Protein AF-A0A246PZI6-F1 (afdb_monomer)

Radius of gyration: 13.94 Å; Cα contacts (8 Å, |Δi|>4): 86; chains: 1; bounding box: 30×37×30 Å

Secondary structure (DSSP, 8-state):
--EEEEEE-TTS-TT-PEEESS---TTSSEEEEEESEEEETTEEEE--HHHHHHHHHHHHHHHHHS-SS--

Mean predicted aligned error: 6.76 Å

Solvent-accessible surface area (backbone atoms only — not comparable to full-atom values): 4431 Å² total; per-residue (Å²): 121,56,40,41,21,42,32,41,53,89,94,55,64,99,78,66,60,50,76,46,76,49,75,69,64,97,81,53,89,40,64,46,59,43,68,41,42,43,75,54,98,89,39,80,42,74,56,51,70,68,59,54,52,54,52,51,52,52,52,50,54,49,58,73,73,43,75,77,78,72,131

Foldseek 3Di:
DWKKKWADEPPDDPPPIDIDTDDDDPPYPDMDMDDQWDQDPNDTDGDDPVNVVVVVVVVVVCQVPDDPPDD

pLDDT: mean 81.87, std 8.72, range [59.88, 94.88]

Structure (mmCIF, N/CA/C/O backbone):
data_AF-A0A246PZI6-F1
#
_entry.id   AF-A0A246PZI6-F1
#
loop_
_atom_site.group_PDB
_atom_site.id
_atom_site.type_symbol
_atom_site.label_atom_id
_atom_site.label_alt_id
_atom_site.label_comp_id
_atom_site.label_asym_id
_atom_site.label_entity_id
_atom_site.label_seq_id
_atom_site.pdbx_PDB_ins_code
_atom_site.Cartn_x
_atom_site.Cartn_y
_atom_site.Cartn_z
_atom_site.occupancy
_atom_site.B_iso_or_equiv
_atom_site.auth_seq_id
_a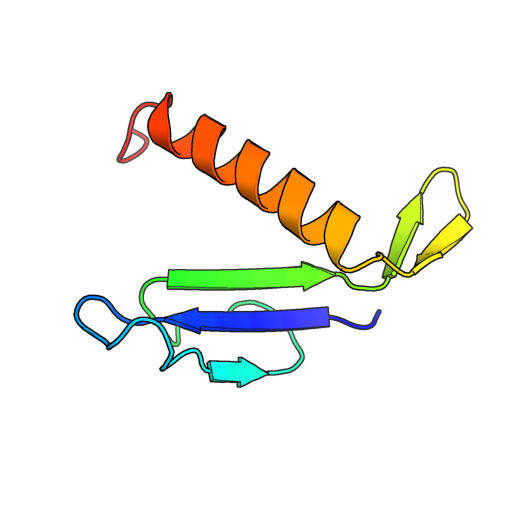tom_site.auth_comp_id
_atom_site.auth_asym_id
_atom_site.auth_atom_id
_atom_site.pdbx_PDB_model_num
ATOM 1 N N . MET A 1 1 ? 1.518 9.792 -14.688 1.00 62.88 1 MET A N 1
ATOM 2 C CA . MET A 1 1 ? 2.244 9.317 -13.491 1.00 62.88 1 MET A CA 1
ATOM 3 C C . MET A 1 1 ? 2.090 7.810 -13.439 1.00 62.88 1 MET A C 1
ATOM 5 O O . MET A 1 1 ? 1.006 7.331 -13.747 1.00 62.88 1 MET A O 1
ATOM 9 N N . ALA A 1 2 ? 3.164 7.059 -13.196 1.00 79.12 2 ALA A N 1
ATOM 10 C CA . ALA A 1 2 ? 3.076 5.601 -13.162 1.00 79.12 2 ALA A CA 1
ATOM 11 C C . ALA A 1 2 ? 2.391 5.185 -11.856 1.00 79.12 2 ALA A C 1
ATOM 13 O O . ALA A 1 2 ? 2.971 5.359 -10.792 1.00 79.12 2 ALA A O 1
ATOM 14 N N . THR A 1 3 ? 1.163 4.679 -11.923 1.00 85.00 3 THR A N 1
ATOM 15 C CA . THR A 1 3 ? 0.440 4.143 -10.764 1.00 85.00 3 THR A CA 1
ATOM 16 C C . THR A 1 3 ? 0.443 2.626 -10.790 1.00 85.00 3 THR A C 1
ATOM 18 O O . THR A 1 3 ? 0.517 2.004 -11.854 1.00 85.00 3 THR A O 1
ATOM 21 N N . ARG A 1 4 ? 0.334 2.020 -9.610 1.00 86.06 4 ARG A N 1
ATOM 22 C CA . ARG A 1 4 ? 0.064 0.595 -9.465 1.00 86.06 4 ARG A CA 1
ATOM 23 C C . ARG A 1 4 ? -1.066 0.378 -8.479 1.00 86.06 4 ARG A C 1
ATOM 25 O O . ARG A 1 4 ? -1.003 0.843 -7.345 1.00 86.06 4 ARG A O 1
ATOM 32 N N . ARG A 1 5 ? -2.085 -0.337 -8.928 1.00 86.50 5 ARG A N 1
ATOM 33 C CA . ARG A 1 5 ? -3.238 -0.738 -8.140 1.00 86.50 5 ARG A CA 1
ATOM 34 C C . ARG A 1 5 ? -3.084 -2.186 -7.708 1.00 86.50 5 ARG A C 1
ATOM 36 O O . ARG A 1 5 ? -2.751 -3.032 -8.530 1.00 86.50 5 ARG A O 1
ATOM 43 N N . TYR A 1 6 ? -3.394 -2.445 -6.448 1.00 85.56 6 TYR A N 1
ATOM 44 C CA . TYR A 1 6 ? -3.504 -3.758 -5.834 1.00 85.56 6 TYR A CA 1
ATOM 45 C C . TYR A 1 6 ? -4.934 -3.928 -5.330 1.00 85.56 6 TYR A C 1
ATOM 47 O O . TYR A 1 6 ? -5.490 -3.009 -4.731 1.00 85.56 6 TYR A O 1
ATOM 55 N N . SER A 1 7 ? -5.529 -5.094 -5.548 1.00 84.44 7 SER A N 1
ATOM 56 C CA . SER A 1 7 ? -6.835 -5.435 -4.977 1.00 84.44 7 SER A CA 1
ATOM 57 C C . SER A 1 7 ? -6.803 -6.830 -4.371 1.00 84.44 7 SER A C 1
ATOM 59 O O . SER A 1 7 ? -6.132 -7.726 -4.891 1.00 84.44 7 SER A O 1
ATOM 61 N N . ILE A 1 8 ? -7.502 -6.998 -3.250 1.00 83.56 8 ILE A N 1
ATOM 62 C CA . ILE A 1 8 ? -7.628 -8.272 -2.542 1.00 83.56 8 ILE A CA 1
ATOM 63 C C . ILE A 1 8 ? -9.046 -8.422 -1.983 1.00 83.56 8 ILE A C 1
ATOM 65 O O . ILE A 1 8 ? -9.697 -7.455 -1.594 1.0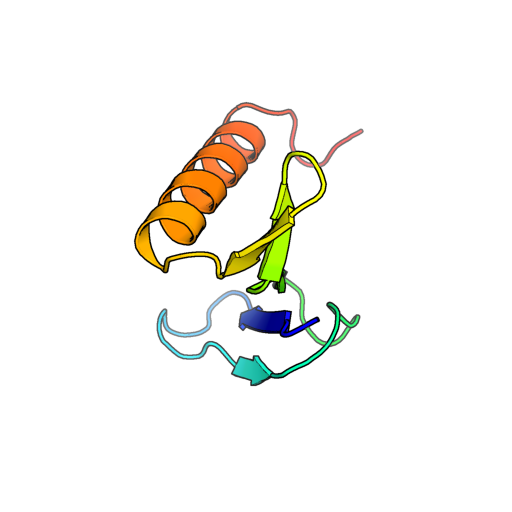0 83.56 8 ILE A O 1
ATOM 69 N N . THR A 1 9 ? -9.540 -9.657 -1.966 1.00 80.62 9 THR A N 1
ATOM 70 C CA . THR A 1 9 ? -10.855 -10.012 -1.410 1.00 80.62 9 THR A CA 1
ATOM 71 C C . THR A 1 9 ? -10.662 -10.743 -0.074 1.00 80.62 9 THR A C 1
ATOM 73 O O . THR A 1 9 ? -9.731 -11.54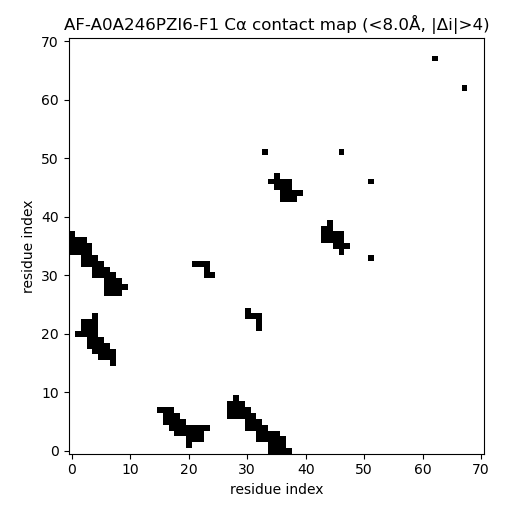6 0.021 1.00 80.62 9 THR A O 1
ATOM 76 N N . PRO A 1 10 ? -11.491 -10.507 0.966 1.00 75.12 10 PRO A N 1
ATOM 77 C CA . PRO A 1 10 ? -11.469 -11.289 2.196 1.00 75.12 10 PRO A CA 1
ATOM 78 C C . PRO A 1 10 ? -11.525 -12.787 1.904 1.00 75.12 10 PRO A C 1
ATOM 80 O O . PRO A 1 10 ? -12.207 -13.216 0.975 1.00 75.12 10 PRO A O 1
ATOM 83 N N . ASN A 1 11 ? -10.822 -13.577 2.714 1.00 77.19 11 ASN A N 1
ATOM 84 C CA . ASN A 1 11 ? -10.731 -15.037 2.593 1.00 77.19 11 ASN A CA 1
ATOM 85 C C . ASN A 1 11 ? -10.019 -15.558 1.331 1.00 77.19 11 ASN A C 1
ATOM 87 O O . ASN A 1 11 ? -9.936 -16.774 1.155 1.00 77.19 11 ASN A O 1
ATOM 91 N N . ASN A 1 12 ? -9.452 -14.688 0.483 1.00 71.69 12 ASN A N 1
ATOM 92 C CA . ASN A 1 12 ? -8.508 -15.141 -0.535 1.00 71.69 12 ASN A CA 1
ATOM 93 C C . ASN A 1 12 ? -7.149 -15.490 0.092 1.00 71.69 12 ASN A C 1
ATOM 95 O O . ASN A 1 12 ? -6.729 -14.852 1.062 1.00 71.69 12 ASN A O 1
ATOM 99 N N . PRO A 1 13 ? -6.415 -16.454 -0.493 1.00 73.38 13 PRO A N 1
ATOM 100 C CA . PRO A 1 13 ? -5.036 -16.719 -0.111 1.00 73.38 13 PRO A CA 1
ATOM 101 C C . PRO A 1 13 ? -4.172 -15.448 -0.227 1.00 73.38 13 PRO A C 1
ATOM 103 O O . PRO A 1 13 ? -4.390 -14.654 -1.147 1.00 73.38 13 PRO A O 1
ATOM 106 N N . PRO A 1 14 ? -3.142 -15.277 0.625 1.00 59.88 14 PRO A N 1
ATOM 107 C CA . PRO A 1 14 ? -2.324 -14.057 0.735 1.00 59.88 14 PRO A CA 1
ATOM 108 C C . PRO A 1 14 ? -1.528 -13.658 -0.526 1.00 59.88 14 PRO A C 1
ATOM 110 O O . PRO A 1 14 ? -0.841 -12.641 -0.517 1.00 59.88 14 PRO A O 1
ATOM 113 N N . TYR A 1 15 ? -1.637 -14.419 -1.617 1.00 62.38 15 TYR A N 1
ATOM 114 C CA . TYR A 1 15 ? -0.952 -14.175 -2.890 1.00 62.38 15 TYR A CA 1
ATOM 115 C C . TYR A 1 15 ? -1.901 -13.980 -4.075 1.00 62.38 15 TYR A C 1
ATOM 117 O O . TYR A 1 15 ? -1.442 -13.840 -5.204 1.00 62.38 15 TYR A O 1
ATOM 125 N N . ASN A 1 16 ? -3.214 -13.939 -3.839 1.00 70.50 16 ASN A N 1
ATOM 126 C CA . ASN A 1 16 ? -4.194 -13.677 -4.890 1.00 70.50 16 ASN A CA 1
ATOM 127 C C . ASN A 1 16 ? -4.496 -12.170 -4.984 1.00 70.50 16 ASN A C 1
ATOM 129 O O . ASN A 1 16 ? -5.637 -11.732 -4.827 1.00 70.50 16 ASN A O 1
ATOM 133 N N . VAL A 1 17 ? -3.432 -11.377 -5.151 1.00 75.81 17 VAL A N 1
ATOM 134 C CA . VAL A 1 17 ? -3.500 -9.923 -5.338 1.00 75.81 17 VAL A CA 1
ATOM 135 C C . VAL A 1 17 ? -3.555 -9.639 -6.831 1.00 75.81 17 VAL A C 1
ATOM 137 O O . VAL A 1 17 ? -2.666 -10.049 -7.574 1.00 75.81 17 VAL A O 1
ATOM 140 N N . VAL A 1 18 ? -4.583 -8.920 -7.275 1.00 79.25 18 VAL A N 1
ATOM 141 C CA . VAL A 1 18 ? -4.677 -8.494 -8.676 1.00 79.25 18 VAL A CA 1
ATOM 142 C C . VAL A 1 18 ? -3.978 -7.148 -8.829 1.00 79.25 18 VAL A C 1
ATOM 144 O O . VAL A 1 18 ? -4.354 -6.176 -8.166 1.00 79.25 18 VAL A O 1
ATOM 147 N N . GLU A 1 19 ? -2.975 -7.100 -9.710 1.00 79.50 19 GLU A N 1
ATOM 148 C CA . GLU A 1 19 ? -2.251 -5.883 -10.083 1.00 79.50 19 GLU A CA 1
ATOM 149 C C . GLU A 1 19 ? -2.832 -5.253 -11.356 1.00 79.50 19 GLU A C 1
ATOM 151 O O . GLU A 1 19 ? -3.115 -5.941 -12.336 1.00 79.50 19 GLU A O 1
ATOM 156 N N . ALA A 1 20 ? -2.976 -3.930 -11.364 1.00 79.25 20 ALA A N 1
ATOM 157 C CA . ALA A 1 20 ? -3.357 -3.163 -12.548 1.00 79.25 20 ALA A CA 1
ATOM 158 C C . ALA A 1 20 ? -2.713 -1.768 -12.534 1.00 79.25 20 ALA A C 1
ATOM 160 O O . ALA A 1 20 ? -2.170 -1.329 -11.521 1.00 79.25 20 ALA A O 1
ATOM 161 N N . VAL A 1 21 ? -2.783 -1.049 -13.655 1.00 83.12 21 VAL A N 1
ATOM 162 C CA . VAL A 1 21 ? -2.445 0.383 -13.728 1.00 83.12 21 VAL A CA 1
ATOM 163 C C . VAL A 1 21 ? -3.737 1.191 -13.617 1.00 83.12 21 VAL A C 1
ATOM 165 O O . VAL A 1 21 ? -4.754 0.794 -14.183 1.00 83.12 21 VAL A O 1
ATOM 168 N N . GLY A 1 22 ? -3.704 2.323 -12.912 1.00 75.50 22 GLY A N 1
ATOM 169 C CA . GLY A 1 22 ? -4.868 3.195 -12.722 1.00 75.50 22 GLY A CA 1
ATOM 170 C C . GLY A 1 22 ? -5.245 3.396 -11.255 1.00 75.50 22 GLY A C 1
ATOM 171 O O . GLY A 1 22 ? -4.508 2.996 -10.358 1.00 75.50 22 GLY A O 1
ATOM 172 N N . SER A 1 23 ? -6.376 4.062 -11.020 1.00 71.50 23 SER A N 1
ATOM 173 C CA . SER A 1 23 ? -6.920 4.334 -9.685 1.00 71.50 23 SER A CA 1
ATOM 174 C C . SER A 1 23 ? -7.732 3.160 -9.138 1.00 71.50 23 SER A C 1
ATOM 176 O O . SER A 1 23 ? -8.219 2.314 -9.899 1.00 71.50 23 SER A O 1
ATOM 178 N N . ALA A 1 24 ? -7.921 3.140 -7.817 1.00 70.44 24 ALA A N 1
ATOM 179 C CA . ALA A 1 24 ? -8.864 2.247 -7.157 1.00 70.44 24 ALA A CA 1
ATOM 180 C C . ALA A 1 24 ? -10.251 2.418 -7.798 1.00 70.44 24 ALA A C 1
ATOM 182 O O . ALA A 1 24 ? -10.718 3.540 -8.009 1.00 70.44 24 ALA A O 1
ATOM 183 N N . THR A 1 25 ? -10.864 1.305 -8.174 1.00 69.12 25 THR A N 1
ATOM 184 C CA . THR A 1 25 ? -12.233 1.230 -8.686 1.00 69.12 25 THR A CA 1
ATOM 185 C C . THR A 1 25 ? -13.103 0.534 -7.641 1.00 69.12 25 THR A C 1
ATOM 187 O O . THR A 1 25 ? -12.603 -0.054 -6.699 1.00 69.12 25 THR A O 1
ATOM 190 N N . VAL A 1 26 ? -14.429 0.575 -7.740 1.00 66.25 26 VAL A N 1
ATOM 191 C CA . VAL A 1 26 ? -15.281 -0.194 -6.804 1.00 66.25 26 VAL A CA 1
ATOM 192 C C . VAL A 1 26 ? -15.371 -1.649 -7.286 1.00 66.25 26 VAL A C 1
ATOM 194 O O . VAL A 1 26 ? -16.451 -2.168 -7.543 1.00 66.25 26 VAL A O 1
ATOM 197 N N . THR A 1 27 ? -14.223 -2.280 -7.543 1.00 66.19 27 THR A N 1
ATOM 198 C CA . THR A 1 27 ? -14.148 -3.627 -8.133 1.00 66.19 27 THR A CA 1
ATOM 199 C C . THR A 1 27 ? -13.867 -4.709 -7.100 1.00 66.19 27 THR A C 1
ATOM 201 O O . THR A 1 27 ? -14.174 -5.873 -7.344 1.00 66.19 27 THR A O 1
ATOM 204 N N . GLY A 1 28 ? -13.347 -4.334 -5.932 1.00 67.19 28 GLY A N 1
ATOM 205 C CA . GLY A 1 28 ? -13.111 -5.220 -4.804 1.00 67.19 28 GLY A CA 1
ATOM 206 C C . GLY A 1 28 ? -13.334 -4.534 -3.451 1.00 67.19 28 GLY A C 1
ATOM 207 O O . GLY A 1 28 ? -13.411 -3.309 -3.368 1.00 67.19 28 GLY A O 1
ATOM 208 N N . PRO A 1 29 ? -13.442 -5.324 -2.371 1.00 75.25 29 PRO A N 1
ATOM 209 C CA . PRO A 1 29 ? -13.682 -4.821 -1.015 1.00 75.25 29 PRO A CA 1
ATOM 210 C C . PRO A 1 29 ? -12.461 -4.139 -0.376 1.00 75.25 29 PRO A C 1
ATOM 212 O O . PRO A 1 29 ? -12.636 -3.317 0.518 1.00 75.25 29 PRO A O 1
ATOM 215 N N . VAL A 1 30 ? -11.236 -4.464 -0.810 1.00 82.38 30 VAL A N 1
ATOM 216 C CA . VAL A 1 30 ? -10.008 -3.770 -0.394 1.00 82.38 30 VAL A CA 1
ATOM 217 C C . VAL A 1 30 ? -9.167 -3.475 -1.628 1.00 82.38 30 VAL A C 1
ATOM 219 O O . VAL A 1 30 ? -8.712 -4.390 -2.320 1.00 82.38 30 VAL A O 1
ATOM 222 N N . GLU A 1 31 ? -8.930 -2.191 -1.879 1.00 85.12 31 GLU A N 1
ATOM 223 C CA . GLU A 1 31 ? -8.111 -1.716 -2.989 1.00 85.12 31 GLU A CA 1
ATOM 224 C C . GLU A 1 31 ? -7.096 -0.673 -2.525 1.00 85.12 31 GLU A C 1
ATOM 226 O O . GLU A 1 31 ? -7.396 0.196 -1.709 1.00 85.12 31 GLU A O 1
ATOM 231 N N . LEU A 1 32 ? -5.887 -0.750 -3.076 1.00 86.38 32 LEU A N 1
ATOM 232 C CA . LEU A 1 32 ? -4.778 0.149 -2.788 1.00 86.38 32 LEU A CA 1
ATOM 233 C C . LEU A 1 32 ? -4.190 0.639 -4.105 1.00 86.38 32 LEU A C 1
ATOM 235 O O . LEU A 1 32 ? -3.766 -0.163 -4.930 1.00 86.38 32 LEU A O 1
ATOM 239 N N . THR A 1 33 ? -4.107 1.951 -4.291 1.00 89.62 33 THR A N 1
ATOM 240 C CA . THR A 1 33 ? -3.341 2.549 -5.391 1.00 89.62 33 THR A CA 1
ATOM 241 C C . THR A 1 33 ? -2.085 3.197 -4.837 1.00 89.62 33 THR A C 1
ATOM 243 O O . THR A 1 33 ? -2.149 3.931 -3.856 1.00 89.62 33 THR A O 1
ATOM 246 N N . VAL A 1 34 ? -0.948 2.923 -5.470 1.00 88.56 34 VAL A N 1
ATOM 247 C CA . VAL A 1 34 ? 0.349 3.521 -5.156 1.00 88.56 34 VAL A CA 1
ATOM 248 C C . VAL A 1 34 ? 0.835 4.307 -6.366 1.00 88.56 34 VAL A C 1
ATOM 250 O O . VAL A 1 34 ? 1.012 3.745 -7.449 1.00 88.56 34 VAL A O 1
ATOM 253 N N . ASP A 1 35 ? 1.107 5.592 -6.173 1.00 88.94 35 ASP A N 1
ATOM 254 C CA . ASP A 1 35 ? 1.856 6.399 -7.132 1.00 88.94 35 ASP A CA 1
ATOM 255 C C . ASP A 1 35 ? 3.345 6.028 -7.076 1.00 88.94 35 ASP A C 1
ATOM 257 O O . ASP A 1 35 ? 4.025 6.219 -6.070 1.00 88.94 35 ASP A O 1
ATOM 261 N N . LEU A 1 36 ? 3.871 5.486 -8.175 1.00 87.12 36 LEU A N 1
ATOM 262 C CA . LEU A 1 36 ? 5.284 5.109 -8.312 1.00 87.12 36 LEU A CA 1
ATOM 263 C C . LEU A 1 36 ? 6.170 6.287 -8.734 1.00 87.12 36 LEU A C 1
ATOM 265 O O . LEU A 1 36 ? 7.392 6.160 -8.774 1.00 87.12 36 LEU A O 1
ATOM 269 N N . ALA A 1 37 ? 5.565 7.428 -9.055 1.00 85.69 37 ALA A N 1
ATOM 270 C CA . ALA A 1 37 ? 6.250 8.679 -9.330 1.00 85.69 37 ALA A CA 1
ATOM 271 C C . ALA A 1 37 ? 5.492 9.806 -8.627 1.00 85.69 37 ALA A C 1
ATOM 273 O O . ALA A 1 37 ? 4.342 10.070 -8.970 1.00 85.69 37 ALA A O 1
ATOM 274 N N . ALA A 1 38 ? 6.137 10.450 -7.657 1.00 81.69 38 ALA A N 1
ATOM 275 C CA . ALA A 1 38 ? 5.541 11.515 -6.858 1.00 81.69 38 ALA A CA 1
ATOM 276 C C . ALA A 1 38 ? 6.325 12.819 -7.031 1.00 81.69 38 ALA A C 1
ATOM 278 O O . ALA A 1 38 ? 7.549 12.797 -7.166 1.00 81.69 38 ALA A O 1
ATOM 279 N N . VAL A 1 39 ? 5.628 13.958 -7.007 1.00 81.31 39 VAL A N 1
ATOM 280 C CA . VAL A 1 39 ? 6.275 15.275 -6.982 1.00 81.31 39 VAL A CA 1
ATOM 281 C C . VAL A 1 39 ? 6.618 15.615 -5.536 1.00 81.31 39 VAL A C 1
ATOM 283 O O . VAL A 1 39 ? 5.738 15.923 -4.736 1.00 81.31 39 VAL A O 1
ATOM 286 N N . LEU A 1 40 ? 7.902 15.558 -5.199 1.00 79.94 40 LEU A N 1
ATOM 287 C CA . LEU A 1 40 ? 8.436 15.903 -3.887 1.00 79.94 40 LEU A CA 1
ATOM 288 C C . LEU A 1 40 ? 9.349 17.120 -4.035 1.00 79.94 40 LEU A C 1
ATOM 290 O O . LEU A 1 40 ? 10.275 17.110 -4.844 1.00 79.94 40 LEU A O 1
ATOM 294 N N . GLN A 1 41 ? 9.074 18.180 -3.268 1.00 83.12 41 GLN A N 1
ATOM 295 C CA . GLN A 1 41 ? 9.846 19.435 -3.300 1.00 83.12 41 GLN A CA 1
ATOM 296 C C . GLN A 1 41 ? 10.013 20.017 -4.722 1.00 83.12 41 GLN A C 1
ATOM 298 O O . GLN A 1 41 ? 11.062 20.547 -5.074 1.00 83.12 41 GLN A O 1
ATOM 303 N N . GLY A 1 42 ? 8.980 19.886 -5.562 1.00 85.50 42 GLY A N 1
ATOM 304 C CA . GLY A 1 42 ? 8.980 20.384 -6.943 1.00 85.50 42 GLY A CA 1
ATOM 305 C C . GLY A 1 42 ? 9.623 19.456 -7.980 1.00 85.50 42 GLY A C 1
ATOM 306 O O . GLY A 1 42 ? 9.511 19.731 -9.170 1.00 85.50 42 GLY A O 1
ATOM 307 N N . ASN A 1 43 ? 10.225 18.335 -7.571 1.00 83.19 43 ASN A N 1
ATOM 308 C CA . ASN A 1 43 ? 10.828 17.357 -8.477 1.00 83.19 43 ASN A CA 1
ATOM 309 C C . ASN A 1 43 ? 10.017 16.064 -8.525 1.00 83.19 43 ASN A C 1
ATOM 311 O O . ASN A 1 43 ? 9.543 15.579 -7.500 1.00 83.19 43 ASN A O 1
ATOM 315 N N . THR A 1 44 ? 9.893 15.466 -9.711 1.00 84.44 44 THR A N 1
ATOM 316 C CA . THR A 1 44 ? 9.306 14.124 -9.834 1.00 84.44 44 THR A CA 1
ATOM 317 C C . THR A 1 44 ? 10.345 13.086 -9.430 1.00 84.44 44 THR A C 1
ATOM 319 O O . THR A 1 44 ? 11.393 12.976 -10.063 1.00 84.44 44 THR A O 1
ATOM 322 N N . VAL A 1 45 ? 10.048 12.316 -8.388 1.00 85.44 45 VAL A N 1
ATOM 323 C CA . VAL A 1 45 ? 10.923 11.275 -7.851 1.00 85.44 45 VAL A CA 1
ATOM 324 C C . VAL A 1 45 ? 10.246 9.920 -8.023 1.00 85.44 45 VAL A C 1
ATOM 326 O O . VAL A 1 45 ? 9.079 9.744 -7.669 1.00 85.44 45 VAL A O 1
ATOM 329 N N . ALA A 1 46 ? 10.986 8.953 -8.568 1.00 86.50 46 ALA A N 1
ATOM 330 C CA . ALA A 1 46 ? 10.546 7.566 -8.611 1.00 86.50 46 ALA A CA 1
ATOM 331 C C . ALA A 1 46 ? 10.556 6.974 -7.196 1.00 86.50 46 ALA A C 1
ATOM 333 O O . ALA A 1 46 ? 11.547 7.077 -6.470 1.00 86.50 46 ALA A O 1
ATOM 334 N N . MET A 1 47 ? 9.455 6.346 -6.797 1.00 87.88 47 MET A N 1
ATOM 335 C CA . MET A 1 47 ? 9.314 5.769 -5.465 1.00 87.88 47 MET A CA 1
ATOM 336 C C . MET A 1 47 ? 9.970 4.393 -5.413 1.00 87.88 47 MET A C 1
ATOM 338 O O . MET A 1 47 ? 9.515 3.435 -6.040 1.00 87.88 47 MET A O 1
ATOM 342 N N . ALA A 1 48 ? 11.054 4.285 -4.643 1.00 89.50 48 ALA A N 1
ATOM 343 C CA . ALA A 1 48 ? 11.696 3.005 -4.382 1.00 89.50 48 ALA A CA 1
ATOM 344 C C . ALA A 1 48 ? 10.750 2.079 -3.601 1.00 89.50 48 ALA A C 1
ATOM 346 O O . ALA A 1 48 ? 10.055 2.513 -2.680 1.00 89.50 48 ALA A O 1
ATOM 347 N N . ARG A 1 49 ? 10.774 0.778 -3.918 1.00 89.06 49 ARG A N 1
ATOM 348 C CA . ARG A 1 49 ? 9.908 -0.233 -3.282 1.00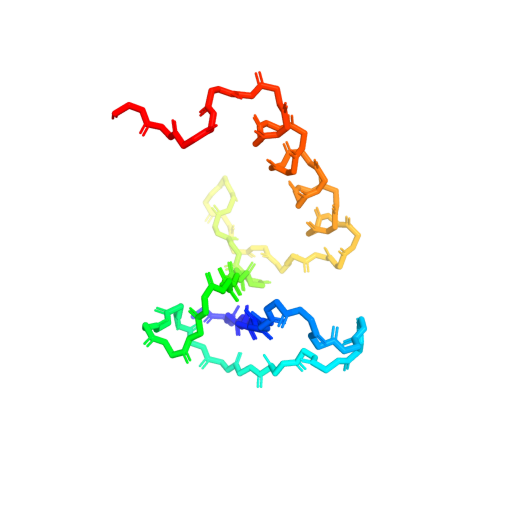 89.06 49 ARG A CA 1
ATOM 349 C C . ARG A 1 49 ? 9.966 -0.186 -1.752 1.00 89.06 49 ARG A C 1
ATOM 351 O O . ARG A 1 49 ? 8.930 -0.285 -1.108 1.00 89.06 49 ARG A O 1
ATOM 358 N N . LEU A 1 50 ? 11.159 -0.021 -1.179 1.00 90.31 50 LEU A N 1
ATOM 359 C CA . LEU A 1 50 ? 11.351 0.031 0.273 1.00 90.31 50 LEU A CA 1
ATOM 360 C C . LEU A 1 50 ? 10.636 1.231 0.915 1.00 90.31 50 LEU A C 1
ATOM 362 O O . LEU A 1 50 ? 9.992 1.065 1.944 1.00 90.31 50 LEU A O 1
ATOM 366 N N . VAL A 1 51 ? 10.670 2.399 0.266 1.00 90.19 51 VA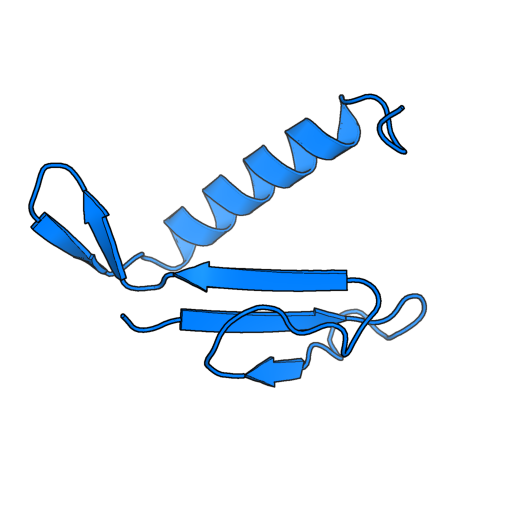L A N 1
ATOM 367 C CA . VAL A 1 51 ? 9.968 3.606 0.734 1.00 90.19 51 VAL A CA 1
ATOM 368 C C . VAL A 1 51 ? 8.459 3.383 0.718 1.00 90.19 51 VAL A C 1
ATOM 370 O O . VAL A 1 51 ? 7.787 3.687 1.698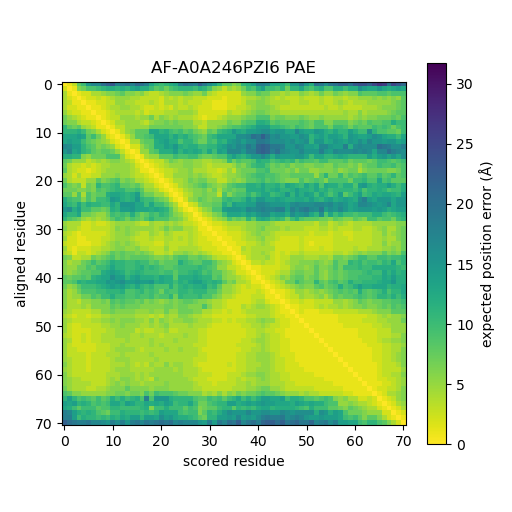 1.00 90.19 51 VAL A O 1
ATOM 373 N N . VAL A 1 52 ? 7.929 2.799 -0.363 1.00 91.19 52 VAL A N 1
ATOM 374 C CA . VAL A 1 52 ? 6.499 2.464 -0.466 1.00 91.19 52 VAL A CA 1
ATOM 375 C C . VAL A 1 52 ? 6.077 1.544 0.680 1.00 91.19 52 VAL A C 1
ATOM 377 O O . VAL A 1 52 ? 5.094 1.830 1.355 1.00 91.19 52 VAL A O 1
ATOM 380 N N . LEU A 1 5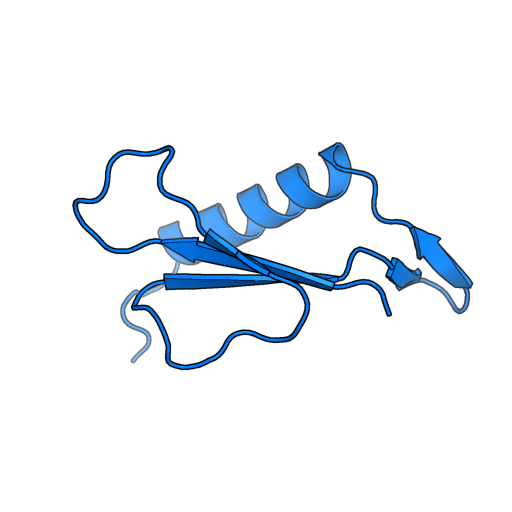3 ? 6.831 0.470 0.932 1.00 93.25 53 LEU A N 1
ATOM 381 C CA . LEU A 1 53 ? 6.525 -0.475 2.011 1.00 93.25 53 LEU A CA 1
ATOM 382 C C . LEU A 1 53 ? 6.548 0.193 3.392 1.00 93.25 53 LEU A C 1
ATOM 384 O O . LEU A 1 53 ? 5.662 -0.067 4.203 1.00 93.25 53 LEU A O 1
ATOM 388 N N . GLU A 1 54 ? 7.508 1.084 3.644 1.00 93.69 54 GLU A N 1
ATOM 389 C CA . GLU A 1 54 ? 7.575 1.847 4.894 1.00 93.69 54 GLU A CA 1
ATOM 390 C C . GLU A 1 54 ? 6.339 2.744 5.085 1.00 93.69 54 GLU A C 1
ATOM 392 O O . GLU A 1 54 ? 5.762 2.783 6.171 1.00 93.69 54 GLU A O 1
ATOM 397 N N . GLN A 1 55 ? 5.888 3.443 4.036 1.00 92.88 55 GLN A N 1
ATOM 398 C CA . GLN A 1 55 ? 4.690 4.286 4.134 1.00 92.88 55 GLN A CA 1
ATOM 399 C C . GLN A 1 55 ? 3.415 3.453 4.325 1.00 92.88 55 GLN A C 1
ATOM 401 O O . GLN A 1 55 ? 2.553 3.833 5.116 1.00 92.88 55 GLN A O 1
ATOM 406 N N . LEU A 1 56 ? 3.301 2.299 3.657 1.00 93.38 56 LEU A N 1
ATOM 407 C CA . LEU A 1 56 ? 2.163 1.392 3.840 1.00 93.38 56 LEU A CA 1
ATOM 408 C C . LEU A 1 56 ? 2.087 0.849 5.271 1.00 93.38 56 LEU A C 1
ATOM 410 O O . LEU A 1 56 ? 0.992 0.741 5.821 1.00 93.38 56 LEU A O 1
ATOM 414 N N . GLN A 1 57 ? 3.232 0.568 5.898 1.00 94.88 57 GLN A N 1
ATOM 415 C CA . GLN A 1 57 ? 3.282 0.169 7.304 1.00 94.88 57 GLN A CA 1
ATOM 416 C C . GLN A 1 57 ? 2.759 1.284 8.229 1.00 94.88 57 GLN A C 1
ATOM 418 O O . GLN A 1 57 ? 1.955 1.006 9.115 1.00 94.88 57 GLN A O 1
ATOM 423 N N . LYS A 1 58 ? 3.118 2.551 7.981 1.00 93.00 58 LYS A N 1
ATOM 424 C CA . LYS A 1 58 ? 2.590 3.699 8.749 1.00 93.00 58 LYS A CA 1
ATOM 425 C C . LYS A 1 58 ? 1.078 3.875 8.579 1.00 93.00 58 LYS A C 1
ATOM 427 O O . LYS A 1 58 ? 0.381 4.158 9.550 1.00 93.00 58 LYS A O 1
ATOM 432 N N . ILE A 1 59 ? 0.559 3.682 7.363 1.00 91.06 59 ILE A N 1
ATOM 433 C CA . ILE A 1 59 ? -0.889 3.716 7.092 1.00 91.06 59 ILE A CA 1
ATOM 434 C C . ILE A 1 59 ? -1.602 2.599 7.857 1.00 91.06 59 ILE A C 1
ATOM 436 O O . ILE A 1 59 ? -2.621 2.848 8.498 1.00 91.06 59 ILE A O 1
ATOM 440 N N . LYS A 1 60 ? -1.053 1.380 7.829 1.00 91.94 60 LYS A N 1
ATOM 441 C CA . LYS A 1 60 ? -1.585 0.247 8.590 1.00 91.94 60 LYS A CA 1
ATOM 442 C C . LYS A 1 60 ? -1.652 0.566 10.087 1.00 91.94 60 LYS A C 1
ATOM 444 O O . LYS A 1 60 ? -2.712 0.409 10.682 1.00 91.94 60 LYS A O 1
ATOM 449 N N . GLU A 1 61 ? -0.566 1.068 10.672 1.00 92.88 61 GLU A N 1
ATOM 450 C CA . GLU A 1 61 ? -0.522 1.446 12.093 1.00 92.88 61 GLU A CA 1
ATOM 451 C C . GLU A 1 61 ? -1.556 2.521 12.450 1.00 92.88 61 GLU A C 1
ATOM 453 O O . GLU A 1 61 ? -2.148 2.479 13.528 1.00 92.88 61 GLU A O 1
ATOM 458 N N . TYR A 1 62 ? -1.794 3.480 11.552 1.00 90.25 62 TYR A N 1
ATOM 459 C CA . TYR A 1 62 ? -2.831 4.492 11.734 1.00 90.25 62 TYR A CA 1
ATOM 460 C C . TYR A 1 62 ? -4.237 3.876 11.764 1.00 90.25 62 TYR A C 1
ATOM 462 O O . TYR A 1 62 ? -5.019 4.203 12.654 1.00 90.25 62 TYR A O 1
ATOM 470 N N . ILE A 1 63 ? -4.544 2.957 10.840 1.00 88.94 63 ILE A N 1
ATOM 471 C CA . ILE A 1 63 ? -5.828 2.235 10.803 1.00 88.94 63 ILE A CA 1
ATOM 472 C C . ILE A 1 63 ? -6.017 1.399 12.075 1.00 88.94 63 ILE A C 1
ATOM 474 O O . ILE A 1 63 ? -7.092 1.424 12.662 1.00 88.94 63 ILE A O 1
ATOM 478 N N . GLU A 1 64 ? -4.975 0.693 12.525 1.00 89.44 64 GLU A N 1
AT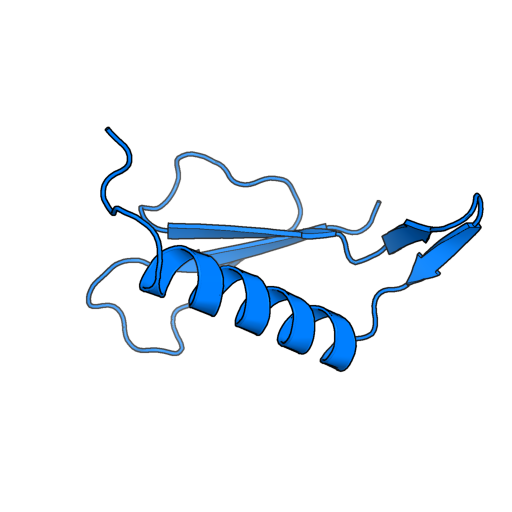OM 479 C CA . GLU A 1 64 ? -5.021 -0.163 13.721 1.00 89.44 64 GLU A CA 1
ATOM 480 C C . GLU A 1 64 ? -5.242 0.622 15.022 1.00 89.44 64 GLU A C 1
ATOM 482 O O . GLU A 1 64 ? -5.851 0.107 15.957 1.00 89.44 64 GLU A O 1
ATOM 487 N N . ARG A 1 65 ? -4.731 1.857 15.104 1.00 89.81 65 ARG A N 1
ATOM 488 C CA . ARG A 1 65 ? -4.868 2.723 16.290 1.00 89.81 65 ARG A CA 1
ATOM 489 C C . ARG A 1 65 ? -6.104 3.619 16.248 1.00 89.81 65 ARG A C 1
ATOM 491 O O . ARG A 1 65 ? -6.493 4.158 17.283 1.00 89.81 65 ARG A O 1
ATOM 498 N N . GLY A 1 66 ? -6.658 3.848 15.061 1.00 82.81 66 GLY A N 1
ATOM 499 C CA . GLY A 1 66 ? -7.822 4.696 14.847 1.00 82.81 66 GLY A CA 1
ATOM 500 C C . GLY A 1 66 ? -9.129 4.017 15.250 1.00 82.81 66 GLY A C 1
ATOM 501 O O . GLY A 1 66 ? -9.200 2.806 15.436 1.00 82.81 66 GLY A O 1
ATOM 502 N N . ASN A 1 67 ? -10.195 4.810 15.361 1.00 79.12 67 ASN A N 1
ATOM 503 C CA . ASN A 1 67 ? -11.536 4.252 15.486 1.00 79.12 67 ASN A CA 1
ATOM 504 C C . ASN A 1 67 ? -11.959 3.656 14.133 1.00 79.12 67 ASN A C 1
ATOM 506 O O . ASN A 1 67 ? -11.943 4.363 13.122 1.00 79.12 67 ASN A O 1
ATOM 510 N N . TRP A 1 68 ? -12.325 2.373 14.116 1.00 77.62 68 TRP A N 1
ATOM 511 C CA . TRP A 1 68 ? -12.771 1.672 12.914 1.00 77.62 68 TRP A CA 1
ATOM 512 C C . TRP A 1 68 ? -14.049 0.856 13.192 1.00 77.62 68 TRP A C 1
ATOM 514 O O . TRP A 1 68 ? -14.043 0.046 14.122 1.00 77.62 68 TRP A O 1
ATOM 524 N N . PRO A 1 69 ? -15.121 0.992 12.385 1.00 74.44 69 PRO A N 1
ATOM 525 C CA . PRO A 1 69 ? -15.254 1.910 11.251 1.00 74.44 69 PRO A CA 1
ATOM 526 C C . PRO A 1 69 ? -15.241 3.383 11.708 1.00 74.44 69 PRO A C 1
ATOM 528 O O . PRO A 1 69 ? -15.625 3.666 12.845 1.00 74.44 69 PRO A O 1
ATOM 531 N N . PRO A 1 70 ? -14.768 4.323 10.867 1.00 72.50 70 PRO A N 1
ATOM 532 C CA . PRO A 1 70 ? -14.906 5.746 11.163 1.00 72.50 70 PRO A CA 1
ATOM 533 C C . PRO 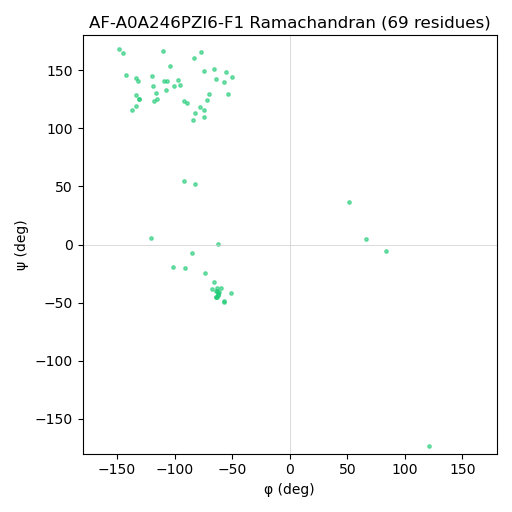A 1 70 ? -16.395 6.070 11.360 1.00 72.50 70 PRO A C 1
ATOM 535 O O . PRO A 1 70 ? -17.240 5.497 10.669 1.00 72.50 70 PRO A O 1
ATOM 538 N N . ALA A 1 71 ? -16.693 6.915 12.349 1.00 65.38 71 ALA A N 1
ATOM 539 C CA . ALA A 1 71 ? -18.060 7.312 12.691 1.00 65.38 71 ALA A CA 1
ATOM 540 C C . ALA A 1 71 ? -18.775 8.012 11.526 1.00 65.38 71 ALA A C 1
ATOM 542 O O . ALA A 1 71 ? -18.084 8.720 10.755 1.00 65.38 71 ALA A O 1
#

Sequence (71 aa):
MATRRYSITPNNPPYNVVEAVGSATVTGPVELTVDLAAVLQGNTVAMARLVVLEQLQKIKEYIERGNWPPA